Protein AF-A0A354YDE2-F1 (afdb_monomer)

Foldseek 3Di:
DDDDLVNDDPVVVVCVVCVVVVVVVVVVLVVLVCPPDLVSVLVVLVVVLVVLVVCVVVLVDVVVCVVVVCSVVVRCNVVSVVVNVVSD

Nearest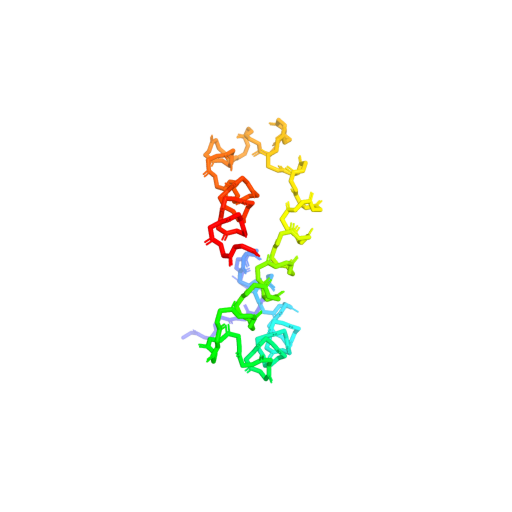 PDB structures (foldseek):
  1sk7-assembly1_A  TM=9.852E-01  e=1.288E-03  Pseudomonas aeruginosa

Sequence (88 aa):
MTTTLADATRHQRLKAATRAVHDVLDRRIMAGDIFASREHFARFLRVQYRFHRDIDPLYANPAFEALLPDLPQRRRLGRIAHDLGDLG

Secondary structure (DSSP, 8-state):
----TTTS-HHHHHHHHHHHHHHHHHHHHHHTTTTSSHHHHHHHHHHHHHHHHHHHHHHT-HHHHTT-TTTGGG--HHHHHHHHHHH-

pLDDT: mean 94.0, std 10.22, range [41.94, 98.5]

Mean predicted aligned error: 4.32 Å

Structure (mmCIF, N/CA/C/O backbone):
data_AF-A0A354YDE2-F1
#
_entry.id   AF-A0A354YDE2-F1
#
loop_
_atom_site.group_PDB
_atom_site.id
_atom_site.type_symbol
_atom_site.label_atom_id
_atom_site.label_alt_id
_atom_site.label_comp_id
_atom_site.label_asym_id
_atom_site.label_entity_id
_atom_site.label_seq_id
_atom_site.pdbx_PDB_ins_code
_atom_site.Cartn_x
_atom_site.Cartn_y
_atom_site.Cartn_z
_atom_site.occupancy
_atom_site.B_iso_or_equiv
_atom_site.auth_seq_id
_atom_site.auth_comp_id
_atom_site.auth_asym_id
_atom_site.auth_atom_id
_atom_site.pdbx_PDB_model_num
ATOM 1 N N . MET A 1 1 ? -4.601 -1.112 -35.115 1.00 41.94 1 MET A N 1
ATOM 2 C CA . MET A 1 1 ? -3.420 -1.963 -34.859 1.00 41.94 1 MET A CA 1
ATOM 3 C C . MET A 1 1 ? -3.629 -2.668 -33.533 1.00 41.94 1 MET A C 1
ATOM 5 O O . MET A 1 1 ? -3.767 -1.991 -32.523 1.00 41.94 1 MET A O 1
ATOM 9 N N . THR A 1 2 ? -3.750 -3.992 -33.539 1.00 48.25 2 THR A N 1
ATOM 10 C CA . THR A 1 2 ? -3.983 -4.792 -32.328 1.00 48.25 2 THR A CA 1
ATOM 11 C C . THR A 1 2 ? -2.629 -5.091 -31.692 1.00 48.25 2 THR A C 1
ATOM 13 O O . THR A 1 2 ? -1.875 -5.891 -32.232 1.00 48.25 2 THR A O 1
ATOM 16 N N . THR A 1 3 ? -2.276 -4.413 -30.600 1.00 54.97 3 THR A N 1
ATOM 17 C CA . THR A 1 3 ? -1.015 -4.672 -29.888 1.00 54.97 3 THR A CA 1
ATOM 18 C C . THR A 1 3 ? -1.071 -6.056 -29.251 1.00 54.97 3 THR A C 1
ATOM 20 O O . THR A 1 3 ? -1.854 -6.304 -28.333 1.00 54.97 3 THR A O 1
ATOM 23 N N . THR A 1 4 ? -0.243 -6.966 -29.746 1.00 71.62 4 THR A N 1
ATOM 24 C CA . THR A 1 4 ? -0.010 -8.283 -29.156 1.00 71.62 4 THR A CA 1
ATOM 25 C C . THR A 1 4 ? 0.742 -8.154 -27.826 1.00 71.62 4 THR A C 1
ATOM 27 O O . THR A 1 4 ? 1.527 -7.230 -27.632 1.00 71.62 4 THR A O 1
ATOM 30 N N . LEU A 1 5 ? 0.549 -9.094 -26.889 1.00 70.69 5 LEU A N 1
ATOM 31 C CA . LEU A 1 5 ? 1.259 -9.105 -25.591 1.00 70.69 5 LEU A CA 1
ATOM 32 C C . LEU A 1 5 ? 2.794 -9.111 -25.734 1.00 70.69 5 LEU A C 1
ATOM 34 O O . LEU A 1 5 ? 3.488 -8.650 -24.828 1.00 70.69 5 LEU A O 1
ATOM 38 N N . ALA A 1 6 ? 3.308 -9.610 -26.862 1.00 74.69 6 ALA A N 1
ATOM 39 C CA . ALA A 1 6 ? 4.725 -9.584 -27.215 1.00 74.69 6 ALA A CA 1
ATOM 40 C C . ALA A 1 6 ? 5.276 -8.153 -27.383 1.00 74.69 6 ALA A C 1
ATOM 42 O O . ALA A 1 6 ? 6.398 -7.886 -26.963 1.00 74.69 6 ALA A O 1
ATOM 43 N N . ASP A 1 7 ? 4.460 -7.225 -27.889 1.00 89.44 7 ASP A N 1
ATOM 44 C CA . ASP A 1 7 ? 4.832 -5.819 -28.116 1.00 89.44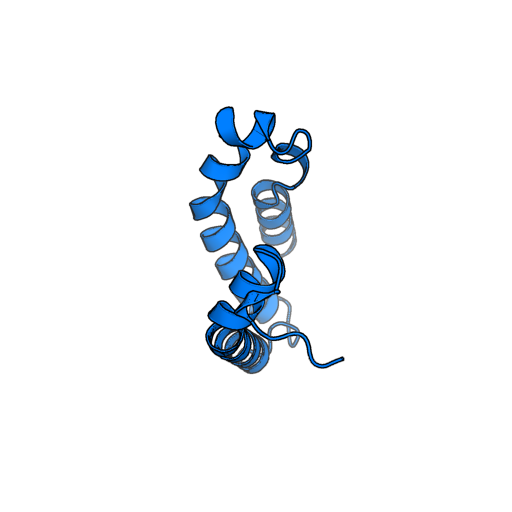 7 ASP A CA 1
ATOM 45 C C . ASP A 1 7 ? 4.505 -4.923 -26.910 1.00 89.44 7 ASP A C 1
ATOM 47 O O . ASP A 1 7 ? 4.793 -3.726 -26.894 1.00 89.44 7 ASP A O 1
ATOM 51 N N . ALA A 1 8 ? 3.875 -5.489 -25.879 1.00 93.06 8 ALA A N 1
ATOM 52 C CA . ALA A 1 8 ? 3.451 -4.752 -24.703 1.00 93.06 8 ALA A CA 1
ATOM 53 C C . ALA A 1 8 ? 4.640 -4.446 -23.781 1.00 93.06 8 ALA A 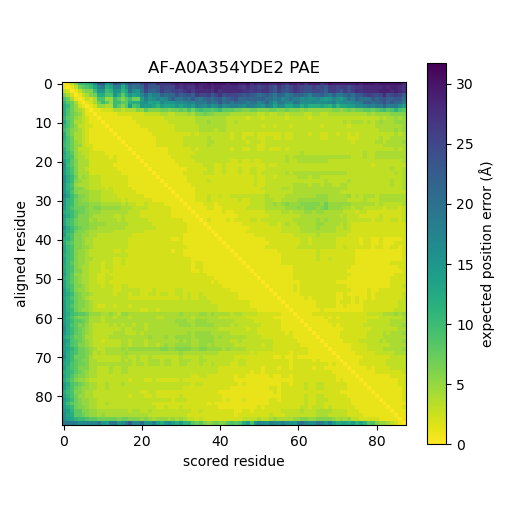C 1
ATOM 55 O O . ALA A 1 8 ? 5.501 -5.289 -23.533 1.00 93.06 8 ALA A O 1
ATOM 56 N N . THR A 1 9 ? 4.657 -3.253 -23.192 1.00 96.56 9 THR A N 1
ATOM 57 C CA . THR A 1 9 ? 5.638 -2.845 -22.175 1.00 96.56 9 THR A CA 1
ATOM 58 C C . THR A 1 9 ? 5.577 -3.739 -20.925 1.00 96.56 9 THR A C 1
ATOM 60 O O . THR A 1 9 ? 4.573 -4.403 -20.649 1.00 96.56 9 THR A O 1
ATOM 63 N N . ARG A 1 10 ? 6.632 -3.727 -20.093 1.00 95.69 10 ARG A N 1
ATOM 64 C CA . ARG A 1 10 ? 6.683 -4.528 -18.851 1.00 95.69 10 ARG A CA 1
ATOM 65 C C . ARG A 1 10 ? 5.473 -4.291 -17.935 1.00 95.69 10 ARG A C 1
ATOM 67 O O . ARG A 1 10 ? 4.942 -5.258 -17.394 1.00 95.69 10 ARG A O 1
ATOM 74 N N . HIS A 1 11 ? 5.023 -3.042 -17.770 1.00 95.44 11 HIS A N 1
ATOM 75 C CA . HIS A 1 11 ? 3.880 -2.734 -16.899 1.00 95.44 11 HIS A CA 1
ATOM 76 C C . HIS A 1 11 ? 2.565 -3.316 -17.444 1.00 95.44 11 HIS A C 1
ATOM 78 O O . HIS A 1 11 ? 1.755 -3.823 -16.671 1.00 95.44 11 HIS A O 1
ATOM 84 N N . GLN A 1 12 ? 2.371 -3.300 -18.768 1.00 96.38 12 GLN A N 1
ATOM 85 C CA . GLN A 1 12 ? 1.184 -3.867 -19.415 1.00 96.38 12 GLN A CA 1
ATOM 86 C C . GLN A 1 12 ? 1.145 -5.384 -19.253 1.00 96.38 12 GLN A C 1
ATOM 88 O O . GLN A 1 12 ? 0.103 -5.931 -18.897 1.00 96.38 12 GLN A O 1
ATOM 93 N N . ARG A 1 13 ? 2.288 -6.059 -19.437 1.00 96.75 13 ARG A N 1
ATOM 94 C CA . ARG A 1 13 ? 2.386 -7.509 -19.217 1.00 96.75 13 ARG A CA 1
ATOM 95 C C . ARG A 1 13 ? 2.121 -7.884 -17.760 1.00 96.75 13 ARG A C 1
ATOM 97 O O . ARG A 1 13 ? 1.372 -8.824 -17.520 1.00 96.75 13 ARG A O 1
ATOM 104 N N . LEU A 1 14 ? 2.666 -7.131 -16.797 1.00 97.06 14 LEU A N 1
ATOM 105 C CA . LEU A 1 14 ? 2.398 -7.358 -15.373 1.00 97.06 14 LEU A CA 1
ATOM 106 C C . LEU A 1 14 ? 0.906 -7.189 -15.052 1.00 97.06 14 LEU A C 1
ATOM 108 O O . LEU A 1 14 ? 0.321 -8.078 -14.447 1.00 97.06 14 LEU A O 1
ATOM 112 N N . LYS A 1 15 ? 0.279 -6.098 -15.517 1.00 95.94 15 LYS A N 1
ATOM 113 C CA . LYS A 1 15 ? -1.161 -5.852 -15.340 1.00 95.94 15 LYS A CA 1
ATOM 114 C C . LYS A 1 15 ? -2.012 -6.973 -15.939 1.00 95.94 15 LYS A C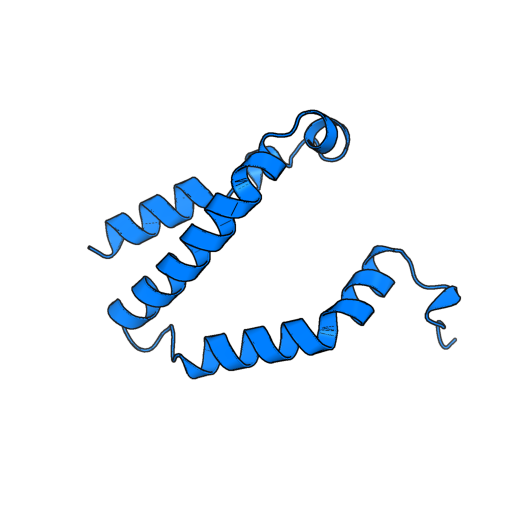 1
ATOM 116 O O . LYS A 1 15 ? -2.980 -7.400 -15.320 1.00 95.94 15 LYS A O 1
ATOM 121 N N . ALA A 1 16 ? -1.670 -7.440 -17.140 1.00 96.38 16 ALA A N 1
ATOM 122 C CA . ALA A 1 16 ? -2.381 -8.539 -17.784 1.00 96.38 16 ALA A CA 1
ATOM 123 C C . ALA A 1 16 ? -2.237 -9.847 -16.988 1.00 96.38 16 ALA A C 1
ATOM 125 O O . ALA A 1 16 ? -3.237 -10.512 -16.727 1.00 96.38 16 ALA A O 1
ATOM 126 N N . ALA A 1 17 ? -1.019 -10.176 -16.546 1.00 97.25 17 ALA A N 1
ATOM 127 C CA . ALA A 1 17 ? -0.731 -11.395 -15.793 1.00 97.25 17 ALA A CA 1
ATOM 128 C C . ALA A 1 17 ? -1.410 -11.433 -14.414 1.00 97.25 17 ALA A C 1
ATOM 130 O O . ALA A 1 17 ? -1.775 -12.506 -13.941 1.00 97.25 17 ALA A O 1
ATOM 131 N N . THR A 1 18 ? -1.607 -10.281 -13.767 1.00 97.25 18 THR A N 1
ATOM 132 C CA . THR A 1 18 ? -2.226 -10.204 -12.434 1.00 97.25 18 THR A CA 1
ATOM 133 C C . THR A 1 18 ? -3.721 -9.888 -12.460 1.00 97.25 18 THR A C 1
ATOM 135 O O . THR A 1 18 ? -4.351 -9.869 -11.403 1.00 97.25 18 THR A O 1
ATOM 138 N N . ARG A 1 19 ? -4.326 -9.682 -13.639 1.00 97.69 19 ARG A N 1
ATOM 139 C CA . ARG A 1 19 ? -5.724 -9.241 -13.755 1.00 97.69 19 ARG A CA 1
ATOM 140 C C . ARG A 1 19 ? -6.707 -10.164 -13.040 1.00 97.69 19 ARG A C 1
ATOM 142 O O . ARG A 1 19 ? -7.484 -9.702 -12.217 1.00 97.69 19 ARG A O 1
ATOM 149 N N . ALA A 1 20 ? -6.636 -11.466 -13.309 1.00 97.88 20 ALA A N 1
ATOM 150 C CA . ALA A 1 20 ? -7.587 -12.424 -12.751 1.00 97.88 20 ALA A CA 1
ATOM 151 C C . ALA A 1 20 ? -7.526 -12.491 -11.214 1.00 97.88 20 ALA A C 1
ATOM 153 O O . ALA A 1 20 ? -8.564 -12.553 -10.556 1.00 97.88 20 ALA A O 1
ATOM 154 N N . VAL A 1 21 ? -6.321 -12.449 -10.628 1.00 97.69 21 VAL A N 1
ATOM 155 C CA . VAL A 1 21 ? -6.168 -12.460 -9.165 1.00 97.69 21 VAL A CA 1
ATOM 156 C C . VAL A 1 21 ? -6.594 -11.129 -8.540 1.00 97.69 21 VAL A C 1
ATOM 158 O O . VAL A 1 21 ? -7.205 -11.138 -7.473 1.00 97.69 21 VAL A O 1
ATOM 161 N N . HIS A 1 22 ? -6.363 -10.003 -9.225 1.00 97.25 22 HIS A N 1
ATOM 162 C CA . HIS A 1 22 ? -6.861 -8.695 -8.797 1.00 97.25 22 HIS A CA 1
ATOM 163 C C . HIS A 1 22 ? -8.395 -8.651 -8.788 1.00 97.25 22 HIS A C 1
ATOM 165 O O . HIS A 1 22 ? -8.987 -8.237 -7.799 1.00 97.25 22 HIS A O 1
ATOM 171 N N . ASP A 1 23 ? -9.049 -9.172 -9.830 1.00 97.94 23 ASP A N 1
ATOM 172 C CA . ASP A 1 23 ? -10.515 -9.211 -9.908 1.00 97.94 23 ASP A CA 1
ATOM 173 C C . ASP A 1 23 ? -11.129 -10.054 -8.770 1.00 97.94 23 ASP A C 1
ATOM 175 O O . ASP A 1 23 ? -12.208 -9.748 -8.259 1.00 97.94 23 ASP A O 1
ATOM 179 N N . VAL A 1 24 ? -10.458 -11.136 -8.354 1.00 97.81 24 VAL A N 1
ATOM 180 C CA . VAL A 1 24 ? -10.879 -11.945 -7.195 1.00 97.81 24 VAL A CA 1
ATOM 181 C C . VAL A 1 24 ? -10.692 -11.179 -5.886 1.00 97.81 24 VAL A C 1
ATOM 183 O O . VAL A 1 24 ? -11.575 -11.237 -5.027 1.00 97.81 24 VAL A O 1
ATOM 186 N N . LEU A 1 25 ? -9.566 -10.481 -5.724 1.00 96.06 25 LEU A N 1
ATOM 187 C CA . LEU A 1 25 ? -9.291 -9.661 -4.546 1.00 96.06 25 LEU A CA 1
ATOM 188 C C . LEU A 1 25 ? -10.347 -8.559 -4.383 1.00 96.06 25 LEU A C 1
ATOM 190 O O . LEU A 1 25 ? -10.946 -8.463 -3.313 1.00 96.06 25 LEU A O 1
ATOM 194 N N . ASP A 1 26 ? -10.636 -7.808 -5.447 1.00 95.81 26 ASP A N 1
ATOM 195 C CA . ASP A 1 26 ? -11.621 -6.720 -5.427 1.00 95.81 26 ASP A CA 1
ATOM 196 C C . ASP A 1 26 ? -13.010 -7.228 -5.036 1.00 95.81 26 ASP A C 1
ATOM 198 O O . ASP A 1 26 ? -13.649 -6.681 -4.136 1.00 95.81 26 ASP A O 1
ATOM 202 N N . ARG A 1 27 ? -13.467 -8.331 -5.649 1.00 97.50 27 ARG A N 1
ATOM 203 C CA . ARG A 1 27 ? -14.762 -8.935 -5.298 1.00 97.50 27 ARG A CA 1
ATOM 204 C C . ARG A 1 27 ? -14.824 -9.356 -3.833 1.00 97.50 27 ARG A C 1
ATOM 206 O O . ARG A 1 27 ? -15.852 -9.152 -3.198 1.00 97.50 27 ARG A O 1
ATOM 213 N N . ARG A 1 28 ? -13.745 -9.929 -3.287 1.00 96.31 28 ARG A N 1
ATOM 214 C CA . ARG A 1 28 ? -13.687 -10.336 -1.872 1.00 96.31 28 ARG A CA 1
ATOM 215 C C . ARG A 1 28 ? -13.725 -9.141 -0.926 1.00 96.31 28 ARG A C 1
ATOM 217 O O . ARG A 1 28 ? -14.402 -9.221 0.092 1.00 96.31 28 ARG A O 1
ATOM 224 N N . ILE A 1 29 ? -13.027 -8.055 -1.258 1.00 94.69 29 ILE A N 1
ATOM 225 C CA . ILE A 1 29 ? -13.054 -6.817 -0.469 1.00 94.69 29 ILE A CA 1
ATOM 226 C C . ILE A 1 29 ? -14.472 -6.240 -0.464 1.00 94.69 29 ILE A C 1
ATOM 228 O O . ILE A 1 29 ? -15.019 -5.994 0.606 1.00 94.69 29 ILE A O 1
ATOM 232 N N . MET A 1 30 ? -15.097 -6.092 -1.635 1.00 94.38 30 MET A N 1
ATOM 233 C CA . MET A 1 30 ? -16.444 -5.519 -1.733 1.00 94.38 30 MET A CA 1
ATOM 234 C C . MET A 1 30 ? -17.514 -6.405 -1.084 1.00 94.38 30 MET A C 1
ATOM 236 O O . MET A 1 30 ? -18.422 -5.888 -0.444 1.00 94.38 30 MET A O 1
ATOM 240 N N . ALA A 1 31 ? -17.383 -7.733 -1.170 1.00 96.50 31 ALA A N 1
ATOM 241 C CA . ALA A 1 31 ? -18.274 -8.668 -0.478 1.00 96.50 31 ALA A CA 1
ATOM 242 C C . ALA A 1 31 ? -18.187 -8.576 1.058 1.00 96.50 31 ALA A C 1
ATOM 244 O O . ALA A 1 31 ? -19.095 -9.030 1.746 1.00 96.50 31 ALA A O 1
ATOM 245 N N . GLY A 1 32 ? -17.107 -8.001 1.598 1.00 95.12 32 GLY A N 1
ATOM 246 C CA . GLY A 1 32 ? -16.958 -7.719 3.027 1.00 95.12 32 GLY A CA 1
ATOM 247 C C . GLY A 1 32 ? -17.668 -6.449 3.504 1.00 95.12 32 GLY A C 1
ATOM 248 O O . GLY A 1 32 ? -17.531 -6.114 4.678 1.00 95.12 32 GLY A O 1
ATOM 249 N N . ASP A 1 33 ? -18.362 -5.740 2.606 1.00 96.19 33 ASP A N 1
ATOM 250 C CA . ASP A 1 33 ? -19.129 -4.517 2.872 1.00 96.19 33 ASP A CA 1
ATOM 251 C C . ASP A 1 33 ? -18.356 -3.481 3.708 1.00 96.19 33 ASP A C 1
ATOM 253 O O . ASP A 1 33 ? -18.799 -2.963 4.735 1.00 96.19 33 ASP A O 1
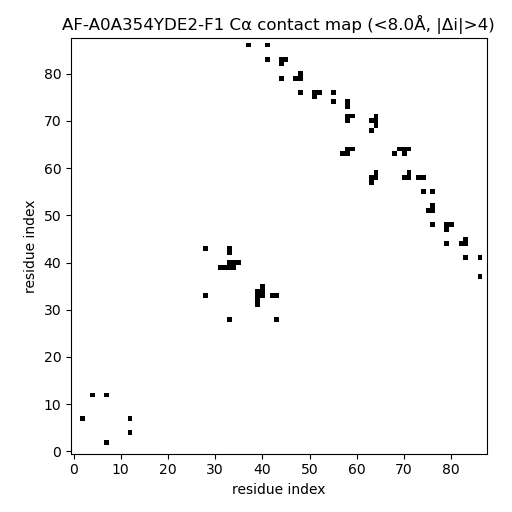ATOM 257 N N . ILE A 1 34 ? -17.124 -3.208 3.269 1.00 97.06 34 ILE A N 1
ATOM 258 C CA . ILE A 1 34 ? -16.109 -2.469 4.036 1.00 97.06 34 ILE A CA 1
ATOM 259 C C . ILE A 1 34 ? -16.502 -1.028 4.394 1.00 97.06 34 ILE A C 1
ATOM 261 O O . ILE A 1 34 ? -15.818 -0.403 5.200 1.00 97.06 34 ILE A O 1
ATOM 265 N N . PHE A 1 35 ? -17.583 -0.502 3.816 1.00 96.38 35 PHE A N 1
ATOM 266 C CA . PHE A 1 35 ? -18.082 0.850 4.062 1.00 96.38 35 PHE A CA 1
ATOM 267 C C . PHE A 1 35 ? -19.411 0.891 4.829 1.00 96.38 35 PH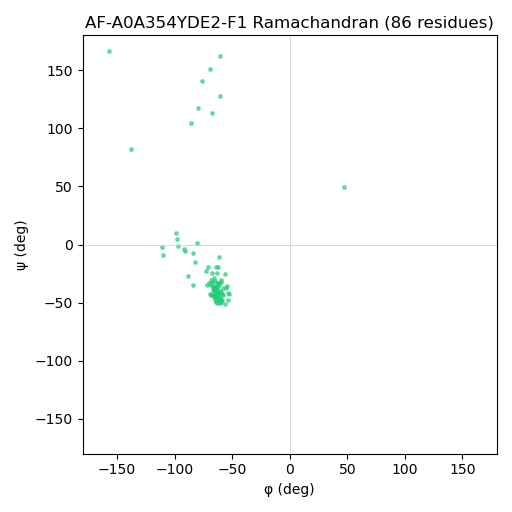E A C 1
ATOM 269 O O . PHE A 1 35 ? -19.870 1.983 5.154 1.00 96.38 35 PHE A O 1
ATOM 276 N N . ALA A 1 36 ? -20.019 -0.252 5.167 1.00 97.69 36 ALA A N 1
ATOM 277 C CA . ALA A 1 36 ? -21.304 -0.277 5.871 1.00 97.69 36 ALA A CA 1
ATOM 278 C C . ALA A 1 36 ? -21.247 0.287 7.293 1.00 97.69 36 ALA A C 1
ATOM 280 O O . ALA A 1 36 ? -22.242 0.790 7.812 1.00 97.69 36 ALA A O 1
ATOM 281 N N . SER A 1 37 ? -20.095 0.192 7.958 1.00 97.25 37 SER A N 1
ATOM 282 C CA . SER A 1 37 ? -19.908 0.758 9.291 1.00 97.25 37 SER A CA 1
ATOM 283 C C . SER A 1 37 ? -18.439 1.029 9.589 1.00 97.25 37 SER A C 1
ATOM 285 O O . SER A 1 37 ? -17.540 0.505 8.927 1.00 97.25 37 SER A O 1
ATOM 287 N N . ARG A 1 38 ? -18.187 1.803 10.653 1.00 96.50 38 ARG A N 1
ATOM 288 C CA . ARG A 1 38 ? -16.831 2.009 11.187 1.00 96.50 38 ARG A CA 1
ATOM 289 C C . ARG A 1 38 ? -16.140 0.689 11.528 1.00 96.50 38 ARG A C 1
ATOM 291 O O . ARG A 1 38 ? -14.952 0.547 11.265 1.00 96.50 38 ARG A O 1
ATOM 298 N N . GLU A 1 39 ? -16.875 -0.294 12.051 1.00 96.25 39 GLU A N 1
ATOM 299 C CA . GLU A 1 39 ? -16.314 -1.605 12.390 1.00 96.25 39 GLU A CA 1
ATOM 300 C C . GLU A 1 39 ? -15.847 -2.372 11.142 1.00 96.25 39 GLU A C 1
ATOM 302 O O . GLU A 1 39 ? -14.735 -2.908 11.125 1.00 96.25 39 GLU A O 1
ATOM 307 N N . HIS A 1 40 ? -16.661 -2.400 10.081 1.00 96.94 40 HIS A N 1
ATOM 308 C CA . HIS A 1 40 ? -16.281 -3.023 8.810 1.00 96.94 40 HIS A CA 1
ATOM 309 C C . HIS A 1 40 ? -15.068 -2.324 8.194 1.00 96.94 40 HIS A C 1
ATOM 311 O O . HIS A 1 40 ? -14.111 -2.986 7.781 1.00 96.94 40 HIS A O 1
ATOM 317 N N . PH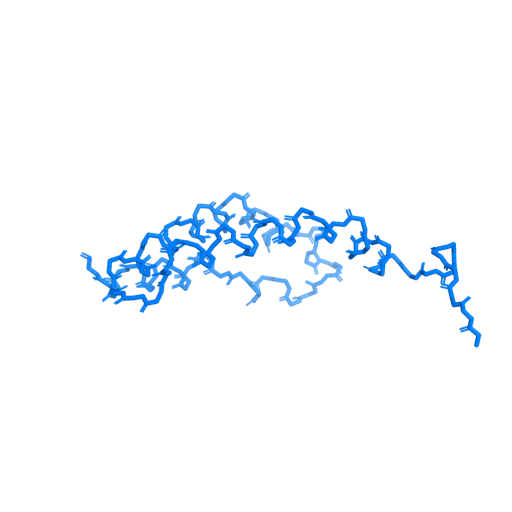E A 1 41 ? -15.050 -0.992 8.235 1.00 97.19 41 PHE A N 1
ATOM 318 C CA . PHE A 1 41 ? -13.923 -0.216 7.741 1.00 97.19 41 PHE A CA 1
ATOM 319 C C . PHE A 1 41 ? -12.643 -0.476 8.552 1.00 97.19 41 PHE A C 1
ATOM 321 O O . PHE A 1 41 ? -11.581 -0.701 7.976 1.00 97.19 41 PHE A O 1
ATOM 328 N N . ALA A 1 42 ? -12.735 -0.585 9.881 1.00 97.00 42 ALA A N 1
ATOM 329 C CA . ALA A 1 42 ? -11.604 -0.948 10.737 1.00 97.00 42 ALA A CA 1
ATOM 330 C C . ALA A 1 42 ? -11.071 -2.366 10.448 1.00 97.00 42 ALA A C 1
ATOM 332 O O . ALA A 1 42 ? -9.870 -2.624 10.567 1.00 97.00 42 ALA A O 1
ATOM 333 N N . ARG A 1 43 ? -11.933 -3.320 10.063 1.00 96.31 43 ARG A N 1
ATOM 334 C CA . ARG A 1 43 ? -11.497 -4.657 9.607 1.00 96.31 43 ARG A CA 1
ATOM 335 C C . ARG A 1 43 ? -10.724 -4.561 8.290 1.00 96.31 43 ARG A C 1
ATOM 337 O O . ARG A 1 43 ? -9.665 -5.178 8.171 1.00 96.31 43 ARG A O 1
ATOM 344 N N . PHE A 1 44 ? -11.199 -3.754 7.344 1.00 97.12 44 PHE A N 1
ATOM 345 C CA . PHE A 1 44 ? -10.482 -3.477 6.099 1.00 97.12 44 PHE A CA 1
ATOM 346 C C . PHE A 1 44 ? -9.125 -2.803 6.350 1.00 97.12 44 PHE A C 1
ATOM 348 O O . PHE A 1 44 ? -8.105 -3.279 5.848 1.00 97.12 44 PHE A O 1
ATOM 355 N N . LEU A 1 45 ? -9.065 -1.772 7.199 1.00 97.56 45 LEU A N 1
ATOM 356 C CA . LEU A 1 45 ? -7.803 -1.113 7.546 1.00 97.56 45 LEU A CA 1
ATOM 357 C C . LEU A 1 45 ? -6.808 -2.054 8.232 1.00 97.56 45 LEU A C 1
ATOM 359 O O . LEU A 1 45 ? -5.611 -1.953 7.979 1.00 97.56 45 LEU A O 1
ATOM 363 N N . ARG A 1 46 ? -7.264 -3.030 9.027 1.00 97.50 46 ARG A N 1
ATOM 364 C CA . ARG A 1 46 ? -6.383 -4.075 9.583 1.00 97.50 46 ARG A CA 1
ATOM 365 C C . ARG A 1 46 ? -5.755 -4.958 8.500 1.00 97.50 46 ARG A C 1
ATOM 367 O O . ARG A 1 46 ? -4.587 -5.327 8.629 1.00 97.50 46 ARG A O 1
ATOM 374 N N . VAL A 1 47 ? -6.489 -5.283 7.432 1.00 96.88 47 VAL A N 1
ATOM 375 C CA . VAL A 1 47 ? -5.927 -5.984 6.260 1.00 96.88 47 VAL A CA 1
ATOM 376 C C . VAL A 1 47 ? -4.890 -5.100 5.568 1.00 96.88 47 VAL A C 1
ATOM 378 O O . VAL A 1 47 ? -3.763 -5.545 5.344 1.00 96.88 47 VAL A O 1
ATOM 381 N N . GLN A 1 48 ? -5.230 -3.832 5.318 1.00 97.81 48 GLN A N 1
ATOM 382 C CA . GLN A 1 48 ? -4.318 -2.859 4.712 1.00 97.81 48 GLN A CA 1
ATOM 383 C C . GLN A 1 48 ? -3.043 -2.676 5.543 1.00 97.81 48 GLN A C 1
ATOM 385 O O . GLN A 1 48 ? -1.954 -2.648 4.975 1.00 97.81 48 GLN A O 1
ATOM 390 N N . TYR A 1 49 ? -3.156 -2.598 6.870 1.00 98.44 49 TYR A N 1
ATOM 391 C CA . TYR A 1 49 ? -2.030 -2.453 7.788 1.00 98.44 49 TYR A CA 1
ATOM 392 C C . TYR A 1 49 ? -1.072 -3.637 7.685 1.00 98.44 49 TYR A C 1
ATOM 394 O O . TYR A 1 49 ? 0.126 -3.443 7.500 1.00 98.44 49 TYR A O 1
ATOM 402 N N . ARG A 1 50 ? -1.595 -4.869 7.752 1.00 98.44 50 ARG A N 1
ATOM 403 C CA . ARG A 1 50 ? -0.779 -6.090 7.653 1.00 98.44 50 ARG A CA 1
ATOM 404 C C . ARG A 1 50 ? -0.045 -6.160 6.318 1.00 98.44 50 ARG A C 1
ATOM 406 O O . ARG A 1 50 ? 1.159 -6.380 6.310 1.00 98.44 50 ARG A O 1
ATOM 413 N N . PHE A 1 51 ? -0.743 -5.881 5.219 1.00 98.00 51 PHE A N 1
ATOM 414 C CA . PHE A 1 51 ? -0.124 -5.838 3.898 1.00 98.00 51 PHE A CA 1
ATOM 415 C C . PHE A 1 51 ? 0.985 -4.780 3.815 1.00 98.00 51 PHE A C 1
ATOM 417 O O . PHE A 1 51 ? 2.092 -5.084 3.380 1.00 98.00 51 PHE A O 1
ATOM 424 N N . HIS A 1 52 ? 0.721 -3.554 4.282 1.00 98.50 52 HIS A N 1
ATOM 425 C CA . HIS A 1 52 ? 1.704 -2.469 4.234 1.00 98.50 52 HIS A CA 1
ATOM 426 C C . HIS A 1 52 ? 2.899 -2.706 5.152 1.00 98.50 52 HIS A C 1
ATOM 428 O O . HIS A 1 52 ? 3.999 -2.303 4.798 1.00 98.50 52 HIS A O 1
ATOM 434 N N . ARG A 1 53 ? 2.702 -3.374 6.293 1.00 98.25 53 ARG A N 1
ATOM 435 C CA . ARG A 1 5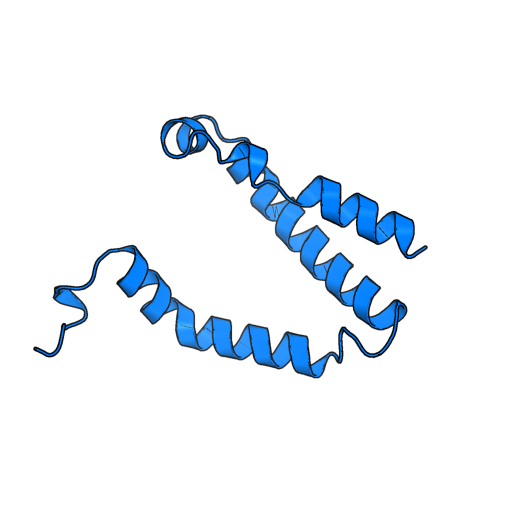3 ? 3.782 -3.801 7.186 1.00 98.25 53 ARG A CA 1
ATOM 436 C C . ARG A 1 53 ? 4.712 -4.790 6.488 1.00 98.25 53 ARG A C 1
ATOM 438 O O . ARG A 1 53 ? 5.923 -4.663 6.610 1.00 98.25 53 ARG A O 1
ATOM 445 N N . ASP A 1 54 ? 4.158 -5.749 5.752 1.00 98.44 54 ASP A N 1
ATOM 446 C CA . ASP A 1 54 ? 4.951 -6.796 5.102 1.00 98.44 54 ASP A CA 1
ATOM 447 C C . ASP A 1 54 ? 5.789 -6.244 3.933 1.00 98.44 54 ASP A C 1
ATOM 449 O O . ASP A 1 54 ? 6.912 -6.693 3.709 1.00 98.44 54 ASP A O 1
ATOM 453 N N . ILE A 1 55 ? 5.285 -5.232 3.216 1.00 97.69 55 ILE A N 1
ATOM 454 C CA . ILE A 1 55 ? 6.018 -4.566 2.120 1.00 97.69 55 ILE A CA 1
ATOM 455 C C . ILE A 1 55 ? 6.848 -3.359 2.576 1.00 97.69 55 ILE A C 1
ATOM 457 O O . ILE A 1 55 ? 7.576 -2.780 1.772 1.00 97.69 55 ILE A O 1
ATOM 461 N N . ASP A 1 56 ? 6.747 -2.964 3.844 1.00 98.00 56 ASP A N 1
ATOM 462 C CA . ASP A 1 56 ? 7.411 -1.788 4.405 1.00 98.00 56 ASP A CA 1
ATOM 463 C C . ASP A 1 56 ? 8.929 -1.750 4.152 1.00 98.00 56 ASP A C 1
ATOM 465 O O . ASP A 1 56 ? 9.428 -0.708 3.715 1.00 98.00 56 ASP A O 1
ATOM 469 N N . PRO A 1 57 ? 9.671 -2.872 4.294 1.00 97.00 57 PRO A N 1
ATOM 470 C CA . PRO A 1 57 ? 11.106 -2.886 4.021 1.00 97.00 57 PRO A CA 1
ATOM 471 C C . PRO A 1 57 ? 11.455 -2.577 2.559 1.00 97.00 57 PRO A C 1
ATOM 473 O O . PRO A 1 57 ? 12.554 -2.102 2.285 1.00 97.00 57 PRO A O 1
ATOM 476 N N . LEU A 1 58 ? 10.536 -2.810 1.609 1.00 97.38 58 LEU A N 1
ATOM 477 C CA . LEU A 1 58 ? 10.756 -2.475 0.198 1.00 97.38 58 LEU A CA 1
ATOM 478 C C . LEU A 1 58 ? 10.802 -0.954 -0.005 1.00 97.38 58 LEU A C 1
ATOM 480 O O . LEU A 1 58 ? 11.584 -0.472 -0.818 1.00 97.38 58 LEU A O 1
ATOM 484 N N . TYR A 1 59 ? 10.010 -0.191 0.753 1.00 96.81 59 TYR A N 1
ATOM 485 C CA . TYR A 1 59 ? 9.999 1.274 0.681 1.00 96.81 59 TYR A CA 1
ATOM 486 C C . TYR A 1 59 ? 11.246 1.921 1.292 1.00 96.81 59 TYR A C 1
ATOM 488 O O . TYR A 1 59 ? 11.564 3.054 0.948 1.00 96.81 59 TYR A O 1
ATOM 496 N N . ALA A 1 60 ? 11.936 1.209 2.185 1.00 93.12 60 ALA A N 1
ATOM 497 C CA . ALA A 1 60 ? 13.174 1.650 2.826 1.00 93.12 60 ALA A CA 1
ATOM 498 C C . ALA A 1 60 ? 14.439 1.084 2.152 1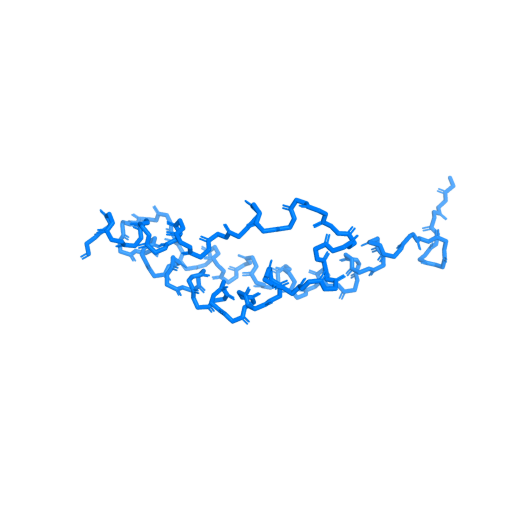.00 93.12 60 ALA A C 1
ATOM 500 O O . ALA A 1 60 ? 15.540 1.267 2.667 1.00 93.12 60 ALA A O 1
ATOM 501 N N . ASN A 1 61 ? 14.300 0.356 1.038 1.00 97.12 61 ASN A N 1
ATOM 502 C CA . ASN A 1 61 ? 15.428 -0.280 0.367 1.00 97.12 61 ASN A CA 1
ATOM 503 C C . ASN A 1 61 ? 16.208 0.744 -0.486 1.00 97.12 61 ASN A C 1
ATOM 505 O O . ASN A 1 61 ? 15.659 1.220 -1.487 1.00 97.12 61 ASN A O 1
ATOM 509 N N . PRO A 1 62 ? 17.497 1.010 -0.190 1.00 95.88 62 PRO A N 1
ATOM 510 C CA . PRO A 1 62 ? 18.287 2.001 -0.927 1.00 95.88 62 PRO A CA 1
ATOM 511 C C . PRO A 1 62 ? 18.416 1.702 -2.426 1.00 95.88 62 PRO A C 1
ATOM 513 O O . PRO A 1 62 ? 18.460 2.617 -3.244 1.00 95.88 62 PRO A O 1
ATOM 516 N N . ALA A 1 63 ? 18.438 0.421 -2.819 1.00 97.44 63 ALA A N 1
ATOM 517 C CA . ALA A 1 63 ? 18.515 0.037 -4.227 1.00 97.44 63 ALA A CA 1
ATOM 518 C C . ALA A 1 63 ? 17.231 0.393 -4.993 1.00 97.44 63 ALA A C 1
ATOM 520 O O . ALA A 1 63 ? 17.282 0.676 -6.189 1.00 97.44 63 ALA A O 1
ATOM 521 N N . PHE A 1 64 ? 16.077 0.389 -4.322 1.00 97.62 64 PHE A N 1
ATOM 522 C CA . PHE A 1 64 ? 14.816 0.804 -4.931 1.00 97.62 64 PHE A CA 1
ATOM 523 C C . PHE A 1 64 ? 14.630 2.316 -4.891 1.00 97.62 64 PHE A C 1
ATOM 525 O O . PHE A 1 64 ? 14.125 2.862 -5.865 1.00 97.62 64 PHE A O 1
ATOM 532 N N . GLU A 1 65 ? 15.091 2.996 -3.841 1.00 96.81 65 GLU A N 1
ATOM 533 C CA . GLU A 1 65 ? 15.120 4.462 -3.785 1.00 96.81 65 GLU A CA 1
ATOM 534 C C . GLU A 1 65 ? 15.986 5.054 -4.906 1.00 96.81 65 GLU A C 1
ATOM 536 O O . GLU A 1 65 ? 15.569 5.991 -5.580 1.00 96.81 65 GLU A O 1
ATOM 541 N N . ALA A 1 66 ? 17.135 4.442 -5.209 1.00 97.19 66 ALA A N 1
ATOM 542 C CA . ALA A 1 66 ? 17.970 4.856 -6.339 1.00 97.19 66 ALA A CA 1
ATOM 543 C C . ALA A 1 66 ? 17.240 4.777 -7.699 1.00 97.19 66 ALA A C 1
ATOM 545 O O . ALA A 1 66 ? 17.528 5.558 -8.604 1.00 97.19 66 ALA A O 1
ATOM 546 N N . LEU A 1 67 ? 16.293 3.843 -7.853 1.00 97.06 67 LEU A N 1
ATOM 547 C CA . LEU A 1 67 ? 15.472 3.691 -9.062 1.00 97.06 67 LEU A CA 1
ATOM 548 C C . LEU A 1 67 ? 14.198 4.549 -9.028 1.00 97.06 67 LEU A C 1
ATOM 550 O O . LEU A 1 67 ? 13.658 4.898 -10.078 1.00 97.06 67 LEU A O 1
ATOM 554 N N . LEU A 1 68 ? 13.692 4.842 -7.831 1.00 96.75 68 LEU A N 1
ATOM 555 C CA . LEU A 1 68 ? 12.442 5.540 -7.556 1.00 96.75 68 LEU A CA 1
ATOM 556 C C . LEU A 1 68 ? 12.685 6.536 -6.405 1.00 96.75 68 LEU A C 1
ATOM 558 O O . LEU A 1 68 ? 12.373 6.217 -5.256 1.00 96.75 68 LEU A O 1
ATOM 562 N N . PRO A 1 69 ? 13.228 7.737 -6.685 1.00 96.31 69 PRO A N 1
ATOM 563 C CA . PRO A 1 69 ? 13.670 8.671 -5.639 1.00 96.31 69 PRO A CA 1
ATOM 564 C C . PRO A 1 69 ? 12.560 9.169 -4.706 1.00 96.31 69 PRO A C 1
ATOM 566 O O . PRO A 1 69 ? 12.828 9.667 -3.618 1.00 96.31 69 PRO A O 1
ATOM 569 N N . ASP A 1 70 ? 11.301 9.056 -5.128 1.00 96.81 70 ASP A N 1
ATOM 570 C CA . ASP A 1 70 ? 10.128 9.415 -4.336 1.00 96.81 70 ASP A CA 1
ATOM 571 C C . ASP A 1 70 ? 9.458 8.201 -3.660 1.00 96.81 70 ASP A C 1
ATOM 573 O O . ASP A 1 70 ? 8.340 8.305 -3.145 1.00 96.81 70 ASP A O 1
ATOM 577 N N . LEU A 1 71 ? 10.097 7.025 -3.685 1.00 97.12 71 LEU A N 1
ATOM 578 C CA . LEU A 1 71 ? 9.547 5.802 -3.105 1.00 97.12 71 LEU A CA 1
ATOM 579 C C . LEU A 1 71 ? 9.266 5.940 -1.601 1.00 97.12 71 LEU A C 1
ATOM 581 O O . LEU A 1 71 ? 8.137 5.619 -1.219 1.00 97.12 71 LEU A O 1
ATOM 585 N N . PRO A 1 72 ? 10.177 6.455 -0.748 1.00 95.56 72 PRO A N 1
ATOM 586 C CA . PRO A 1 72 ? 9.906 6.594 0.686 1.00 95.56 72 PRO A CA 1
ATOM 587 C C . PRO A 1 72 ? 8.619 7.380 1.001 1.00 95.56 72 PRO A C 1
ATOM 589 O O . PRO A 1 72 ? 7.866 7.026 1.909 1.00 95.56 72 PRO A O 1
ATOM 592 N N . GLN A 1 73 ? 8.304 8.400 0.203 1.00 96.31 73 GLN A N 1
ATOM 593 C CA . GLN A 1 73 ? 7.142 9.281 0.346 1.00 96.31 73 GLN A CA 1
ATOM 594 C C . GLN A 1 73 ? 5.823 8.567 0.004 1.00 96.31 73 GLN A C 1
ATOM 596 O O . GLN A 1 73 ? 4.746 9.009 0.412 1.00 96.31 73 GLN A O 1
ATOM 601 N N . ARG A 1 74 ? 5.888 7.447 -0.728 1.00 96.62 74 ARG A N 1
ATOM 602 C CA . ARG A 1 74 ? 4.733 6.611 -1.091 1.00 96.62 74 ARG A CA 1
ATOM 603 C C . ARG A 1 74 ? 4.350 5.613 0.010 1.00 96.62 74 ARG A C 1
ATOM 605 O O . ARG A 1 74 ? 3.313 4.958 -0.119 1.00 96.62 74 ARG A O 1
ATOM 612 N N . ARG A 1 75 ? 5.148 5.492 1.080 1.00 96.75 75 ARG A N 1
ATOM 613 C CA . ARG A 1 75 ? 4.885 4.622 2.238 1.00 96.75 75 ARG A CA 1
ATOM 614 C C . ARG A 1 75 ? 3.580 5.025 2.929 1.00 96.75 75 ARG A C 1
ATOM 616 O O . ARG A 1 75 ? 3.388 6.179 3.304 1.00 96.75 75 ARG A O 1
ATOM 623 N N . ARG A 1 76 ? 2.678 4.059 3.141 1.00 97.94 76 ARG A N 1
ATOM 624 C CA . ARG A 1 76 ? 1.362 4.306 3.769 1.00 97.94 76 ARG A CA 1
ATOM 625 C C . ARG A 1 76 ? 1.204 3.721 5.167 1.00 97.94 76 ARG A C 1
ATOM 627 O O . ARG A 1 76 ? 0.227 4.057 5.824 1.00 97.94 76 ARG A O 1
ATOM 634 N N . LEU A 1 77 ? 2.146 2.898 5.639 1.00 98.31 77 LEU A N 1
ATOM 635 C CA . LEU A 1 77 ? 2.004 2.173 6.906 1.00 98.31 77 LEU A CA 1
ATOM 636 C C . LEU A 1 77 ? 1.680 3.101 8.087 1.00 98.31 77 LEU A C 1
ATOM 638 O O . LEU A 1 77 ? 0.722 2.846 8.809 1.00 98.31 77 LEU A O 1
ATOM 642 N N . GLY A 1 78 ? 2.422 4.203 8.238 1.00 97.75 78 GLY A N 1
ATOM 643 C CA . GLY A 1 78 ? 2.184 5.174 9.312 1.00 97.75 78 GLY A CA 1
ATOM 644 C C . GLY A 1 78 ? 0.818 5.863 9.227 1.00 97.75 78 GLY A C 1
ATOM 645 O O . GLY A 1 78 ? 0.178 6.066 10.250 1.00 97.75 78 GLY A O 1
ATOM 646 N N . ARG A 1 79 ? 0.331 6.156 8.012 1.00 98.00 79 ARG A N 1
ATOM 647 C CA . ARG A 1 79 ? -1.001 6.755 7.809 1.00 98.00 79 ARG A CA 1
ATOM 648 C C . ARG A 1 79 ? -2.111 5.773 8.175 1.00 98.00 79 ARG A C 1
ATOM 650 O O . ARG A 1 79 ? -3.014 6.128 8.909 1.00 98.00 79 ARG A O 1
ATOM 657 N N . ILE A 1 80 ? -1.979 4.514 7.758 1.00 98.12 80 ILE A N 1
ATOM 658 C CA . ILE A 1 80 ? -2.951 3.464 8.096 1.00 98.12 80 ILE A CA 1
ATOM 659 C C . ILE A 1 80 ? -2.969 3.197 9.608 1.00 98.12 80 ILE A C 1
ATOM 661 O O . ILE A 1 80 ? -4.025 2.935 10.174 1.00 98.12 80 ILE A O 1
ATOM 665 N N . ALA A 1 81 ? -1.809 3.254 10.271 1.00 98.06 81 ALA A N 1
ATOM 666 C CA . ALA A 1 81 ? -1.727 3.132 11.725 1.00 98.06 81 ALA A CA 1
ATOM 667 C C . ALA A 1 81 ? -2.465 4.277 12.440 1.00 98.06 81 ALA A C 1
ATOM 669 O O . ALA A 1 81 ? -3.161 4.024 13.419 1.00 98.06 81 ALA A O 1
ATOM 670 N N . HIS A 1 82 ? -2.341 5.505 11.928 1.00 98.38 82 HIS A N 1
ATOM 671 C CA . HIS A 1 82 ? -3.083 6.663 12.427 1.00 98.38 82 HIS A CA 1
ATOM 672 C C . HIS A 1 82 ? -4.592 6.491 12.221 1.00 98.38 82 HIS A C 1
ATOM 674 O O . HIS A 1 82 ? -5.342 6.582 13.185 1.00 98.38 82 HIS A O 1
ATOM 680 N N . ASP A 1 83 ? -5.022 6.129 11.007 1.00 98.00 83 ASP A N 1
ATOM 681 C CA . ASP A 1 83 ? -6.437 5.897 10.691 1.00 98.00 83 ASP A CA 1
ATOM 682 C C . ASP A 1 83 ? -7.056 4.812 11.596 1.00 98.00 83 ASP A C 1
ATOM 684 O O . ASP A 1 83 ? -8.209 4.917 12.006 1.00 98.00 83 ASP A O 1
ATOM 688 N N . LEU A 1 84 ? -6.298 3.758 11.931 1.00 97.25 84 LEU A N 1
ATOM 689 C CA . LEU A 1 84 ? -6.735 2.741 12.894 1.00 97.25 84 LEU A CA 1
ATOM 690 C C . LEU A 1 84 ? -6.896 3.308 14.309 1.00 97.25 84 LEU A C 1
ATOM 692 O O . LEU A 1 84 ? -7.847 2.934 14.984 1.00 97.25 84 LEU A O 1
ATOM 696 N N . GLY A 1 85 ? -6.002 4.196 14.749 1.00 96.69 85 GLY A N 1
ATOM 697 C CA . GLY A 1 85 ? -6.122 4.879 16.040 1.00 96.69 85 GLY A CA 1
ATOM 698 C C . GLY A 1 85 ? -7.332 5.814 16.107 1.00 96.69 85 GLY A C 1
ATOM 699 O O . GLY A 1 85 ? -8.017 5.848 17.126 1.00 96.69 85 GLY A O 1
ATOM 700 N N . ASP A 1 86 ? -7.642 6.507 15.010 1.00 96.75 86 ASP A N 1
ATOM 701 C CA . ASP A 1 86 ? -8.796 7.412 14.914 1.00 96.75 86 ASP A CA 1
ATOM 702 C C . ASP A 1 86 ? -10.147 6.673 14.972 1.00 96.75 86 ASP A C 1
ATOM 704 O O . ASP A 1 86 ? -11.169 7.258 15.344 1.00 96.75 86 ASP A O 1
ATOM 708 N N . LEU A 1 87 ? -10.176 5.389 14.596 1.00 93.31 87 LEU A N 1
ATOM 709 C CA . LEU A 1 87 ? -11.388 4.565 14.630 1.00 93.31 87 LEU A CA 1
ATOM 710 C C . LEU A 1 87 ? -11.702 3.965 16.011 1.00 93.31 87 LEU A C 1
ATOM 712 O O . LEU A 1 87 ? -12.852 3.556 16.206 1.00 93.31 87 LEU A O 1
ATOM 716 N N . GLY A 1 88 ? -10.741 3.965 16.944 1.00 68.62 88 GLY A N 1
ATOM 717 C CA . GLY A 1 88 ? -10.872 3.389 18.292 1.00 68.62 88 GLY A CA 1
ATOM 718 C C . GLY A 1 88 ? -10.871 1.864 18.317 1.00 68.62 88 GLY A C 1
ATOM 719 O O . GLY A 1 88 ? -11.577 1.314 19.191 1.00 68.62 88 GLY A O 1
#

Solvent-accessible surface area (backbone atoms only — not comparable to full-atom values): 5186 Å² total; per-residue (Å²): 134,86,82,48,76,88,78,45,52,73,68,55,48,50,52,61,74,43,41,71,63,48,56,52,49,52,51,54,50,58,74,58,44,39,78,80,39,72,69,36,32,50,53,48,48,54,53,53,37,54,54,36,59,74,50,44,65,62,47,70,30,66,78,50,34,75,76,34,82,63,39,59,79,67,64,51,46,72,58,48,52,49,56,52,61,76,72,107

Radius of gyration: 17.06 Å; Cα contacts (8 Å, |Δi|>4): 44; chains: 1; bounding box: 40×22×53 Å